Protein AF-A0A2S6U1Q0-F1 (afdb_monomer_lite)

Foldseek 3Di:
DVVVVVCVVVPQDDDLVSNVVVVVVVVVVPDPDDDDQAADPVRDPDHDVVVCVSPVD

Sequence (57 aa):
QGSERFLDAMVAWGDEASIRTRIDAHYAAGADHVCLQPFDPTGGPLPDWKAIEAFAG

pLDDT: mean 89.09, std 9.61, range [56.84, 98.12]

Structure (mmCIF, N/CA/C/O backbone):
data_AF-A0A2S6U1Q0-F1
#
_entry.id   AF-A0A2S6U1Q0-F1
#
loop_
_atom_site.group_PDB
_atom_site.id
_atom_site.type_symbol
_atom_site.label_atom_id
_atom_site.label_alt_id
_atom_site.label_comp_id
_atom_site.label_asym_id
_atom_site.label_entity_id
_atom_site.label_seq_id
_atom_site.pdbx_PDB_ins_code
_atom_site.Cartn_x
_atom_site.Cartn_y
_atom_site.Cartn_z
_atom_site.occupancy
_atom_site.B_iso_or_equiv
_atom_site.auth_seq_id
_atom_site.auth_comp_id
_atom_site.auth_asym_id
_atom_site.auth_atom_id
_atom_site.pdbx_PDB_model_num
ATOM 1 N N . GLN A 1 1 ? 19.861 12.048 -2.879 1.00 56.84 1 GLN A N 1
ATOM 2 C CA . GLN A 1 1 ? 19.464 12.082 -1.453 1.00 56.84 1 GLN A CA 1
ATOM 3 C C . GLN A 1 1 ? 18.092 12.721 -1.211 1.00 56.84 1 GLN A C 1
ATOM 5 O O . GLN A 1 1 ? 17.414 12.304 -0.289 1.00 56.84 1 GLN A O 1
ATOM 10 N N . GLY A 1 2 ? 17.633 13.694 -2.016 1.00 60.88 2 GLY A N 1
ATOM 11 C CA . GLY A 1 2 ? 16.258 14.215 -1.893 1.00 60.88 2 GLY A CA 1
ATOM 12 C C . GLY A 1 2 ? 15.171 13.314 -2.498 1.00 60.88 2 GLY A C 1
ATOM 13 O O . GLY A 1 2 ? 14.065 13.274 -1.970 1.00 60.88 2 GLY A O 1
ATOM 14 N N . SER A 1 3 ? 15.481 12.577 -3.576 1.00 70.19 3 SER A N 1
ATOM 15 C CA . SER A 1 3 ? 14.481 11.762 -4.280 1.00 70.19 3 SER A CA 1
ATOM 16 C C . SER A 1 3 ? 14.078 10.506 -3.518 1.00 70.19 3 SER A C 1
ATOM 18 O O . SER A 1 3 ? 12.915 10.160 -3.567 1.00 70.19 3 SER A O 1
ATOM 20 N N . GLU A 1 4 ? 14.978 9.852 -2.784 1.00 68.88 4 GLU A N 1
ATOM 21 C CA . GLU A 1 4 ? 14.658 8.606 -2.065 1.00 68.88 4 GLU A CA 1
ATOM 22 C C . GLU A 1 4 ? 13.633 8.850 -0.957 1.00 68.88 4 GLU A C 1
ATOM 24 O O . GLU A 1 4 ? 12.556 8.276 -0.994 1.00 68.88 4 GLU A O 1
ATOM 29 N N . ARG A 1 5 ? 13.881 9.818 -0.064 1.00 68.81 5 ARG A N 1
ATOM 30 C CA . ARG A 1 5 ? 12.914 10.183 0.986 1.00 68.81 5 ARG A CA 1
ATOM 31 C C . ARG A 1 5 ? 11.579 10.674 0.416 1.00 68.81 5 ARG A C 1
ATOM 33 O O . ARG A 1 5 ? 10.534 10.492 1.029 1.00 68.81 5 ARG A O 1
ATOM 40 N N . PHE A 1 6 ? 11.619 11.354 -0.728 1.00 73.56 6 PHE A N 1
ATOM 41 C CA . PHE A 1 6 ? 10.413 11.799 -1.423 1.00 73.56 6 PHE A CA 1
ATOM 42 C C . PHE A 1 6 ? 9.636 10.614 -2.012 1.00 73.56 6 PHE A C 1
ATOM 44 O O . P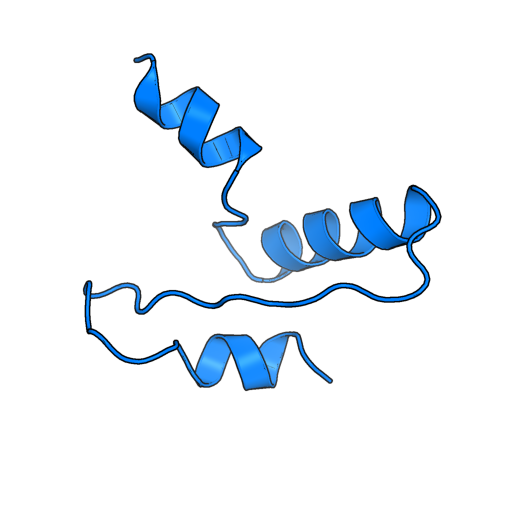HE A 1 6 ? 8.422 10.546 -1.855 1.00 73.56 6 PHE A O 1
ATOM 51 N N . LEU A 1 7 ? 10.331 9.658 -2.626 1.00 74.94 7 LEU A N 1
ATOM 52 C CA . LEU A 1 7 ? 9.739 8.432 -3.152 1.00 74.94 7 LEU A CA 1
ATOM 53 C C . LEU A 1 7 ? 9.184 7.553 -2.027 1.00 74.94 7 LEU A C 1
ATOM 55 O O . LEU A 1 7 ? 8.066 7.080 -2.159 1.00 74.94 7 LEU A O 1
ATOM 59 N N . ASP A 1 8 ? 9.875 7.433 -0.893 1.00 76.69 8 ASP A N 1
ATOM 60 C CA . ASP A 1 8 ? 9.393 6.698 0.287 1.00 76.69 8 ASP A CA 1
ATOM 61 C C . ASP A 1 8 ? 8.092 7.262 0.864 1.00 76.69 8 ASP A C 1
ATOM 63 O O . ASP A 1 8 ? 7.296 6.522 1.448 1.00 76.69 8 ASP A O 1
ATOM 67 N N . ALA A 1 9 ? 7.898 8.577 0.725 1.00 78.31 9 ALA A N 1
ATOM 68 C CA . ALA A 1 9 ? 6.704 9.273 1.183 1.00 78.31 9 ALA A CA 1
ATOM 69 C C . ALA A 1 9 ? 5.540 9.181 0.186 1.00 78.31 9 ALA A C 1
ATOM 71 O O . ALA A 1 9 ? 4.391 9.321 0.596 1.00 78.31 9 ALA A O 1
ATOM 72 N N . MET A 1 10 ? 5.821 8.980 -1.105 1.00 82.50 10 MET A N 1
ATOM 73 C CA . MET A 1 10 ? 4.795 8.989 -2.155 1.00 82.50 10 MET A CA 1
ATOM 74 C C . MET A 1 10 ? 4.443 7.610 -2.706 1.00 82.50 10 MET A C 1
ATOM 76 O O . MET A 1 10 ? 3.334 7.425 -3.199 1.00 82.50 10 MET A O 1
ATOM 80 N N . VAL A 1 11 ? 5.368 6.654 -2.666 1.00 86.81 11 VAL A N 1
ATOM 81 C CA . VAL A 1 11 ? 5.214 5.334 -3.276 1.00 86.81 11 VAL A CA 1
ATOM 82 C C . VAL A 1 11 ? 5.342 4.272 -2.193 1.00 86.81 11 VAL A C 1
ATOM 84 O O . VAL A 1 11 ? 6.315 4.236 -1.442 1.00 86.81 11 VAL A O 1
ATOM 87 N N . ALA A 1 12 ? 4.361 3.377 -2.117 1.00 91.69 12 ALA A N 1
ATOM 88 C CA . ALA A 1 12 ? 4.481 2.159 -1.331 1.00 91.69 12 ALA A CA 1
ATOM 89 C C . ALA A 1 12 ? 5.297 1.130 -2.127 1.00 91.69 12 ALA A C 1
ATOM 91 O O . ALA A 1 12 ? 4.892 0.716 -3.209 1.00 91.69 12 ALA A O 1
ATOM 92 N N . TRP A 1 13 ? 6.450 0.727 -1.596 1.00 90.19 13 TRP A N 1
ATOM 93 C CA . TRP A 1 13 ? 7.357 -0.240 -2.216 1.00 90.19 13 TRP A CA 1
ATOM 94 C C . TRP A 1 13 ? 8.030 -1.102 -1.142 1.00 90.19 13 TRP A C 1
ATOM 96 O O . TRP A 1 13 ? 8.068 -0.723 0.034 1.00 90.19 13 TRP A O 1
ATOM 106 N N . GLY A 1 14 ? 8.523 -2.274 -1.545 1.00 89.44 14 GLY A N 1
ATOM 107 C CA . GLY A 1 14 ? 9.064 -3.300 -0.654 1.00 89.44 14 GLY A CA 1
ATOM 108 C C . GLY A 1 14 ? 8.349 -4.636 -0.837 1.00 89.44 14 GLY A C 1
ATOM 109 O O . GLY A 1 14 ? 7.791 -4.910 -1.899 1.00 89.44 14 GLY A O 1
ATOM 110 N N . ASP A 1 15 ? 8.382 -5.469 0.197 1.00 92.94 15 ASP A N 1
ATOM 111 C CA . ASP A 1 15 ? 7.610 -6.709 0.225 1.00 92.94 15 ASP A CA 1
ATOM 112 C C . ASP A 1 15 ? 6.104 -6.454 0.422 1.00 92.94 15 ASP A C 1
ATOM 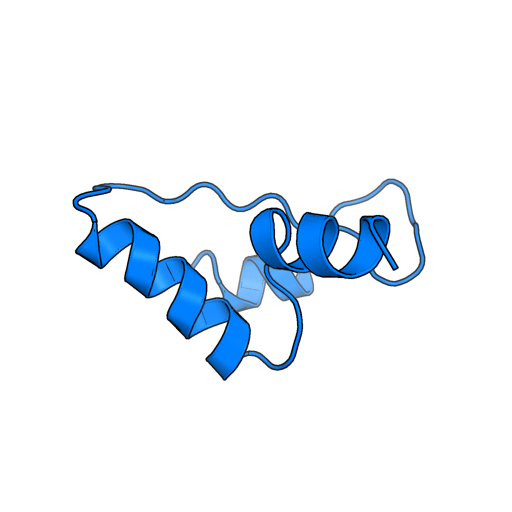114 O O . ASP A 1 15 ? 5.651 -5.341 0.709 1.00 92.94 15 ASP A O 1
ATOM 118 N N . GLU A 1 16 ? 5.311 -7.513 0.266 1.00 93.94 16 GLU A N 1
ATOM 119 C CA . GLU A 1 16 ? 3.855 -7.431 0.369 1.00 93.94 16 GLU A CA 1
ATOM 120 C C . GLU A 1 16 ? 3.390 -6.911 1.736 1.00 93.94 16 GLU A C 1
ATOM 122 O O . GLU A 1 16 ? 2.474 -6.091 1.811 1.00 93.94 16 GLU A O 1
ATOM 127 N N . ALA A 1 17 ? 4.049 -7.332 2.819 1.00 95.12 17 ALA A N 1
ATOM 128 C CA . ALA A 1 17 ? 3.713 -6.904 4.174 1.00 95.12 17 ALA A CA 1
ATOM 129 C C . ALA A 1 17 ? 3.943 -5.396 4.371 1.00 95.12 17 ALA A C 1
ATOM 131 O O . ALA A 1 17 ? 3.120 -4.708 4.982 1.00 95.12 17 ALA A O 1
ATOM 132 N N . SER A 1 18 ? 5.028 -4.863 3.809 1.00 93.94 18 SER A N 1
ATOM 133 C CA . SER A 1 18 ? 5.364 -3.438 3.852 1.00 93.94 18 SER A CA 1
ATOM 134 C C . SER A 1 18 ? 4.365 -2.589 3.069 1.00 93.94 18 SER A C 1
ATOM 136 O O . SER A 1 18 ? 4.035 -1.474 3.483 1.00 93.94 18 SER A O 1
ATOM 138 N N . ILE A 1 19 ? 3.870 -3.102 1.940 1.00 94.38 19 ILE A N 1
ATOM 139 C CA . ILE A 1 19 ? 2.845 -2.432 1.135 1.00 94.38 19 ILE A CA 1
ATOM 140 C C . ILE A 1 19 ? 1.494 -2.482 1.859 1.00 94.38 19 ILE A C 1
ATOM 142 O O . ILE A 1 19 ? 0.854 -1.442 2.018 1.00 94.38 19 ILE A O 1
ATOM 146 N N . ARG A 1 20 ? 1.101 -3.645 2.394 1.00 95.44 20 ARG A N 1
ATOM 147 C CA . ARG A 1 20 ? -0.150 -3.821 3.151 1.00 95.44 20 ARG A CA 1
ATOM 148 C C . ARG A 1 20 ? -0.208 -2.918 4.380 1.00 95.44 20 ARG A C 1
ATOM 150 O O . ARG A 1 20 ? -1.193 -2.220 4.565 1.00 95.44 20 ARG A O 1
ATOM 157 N 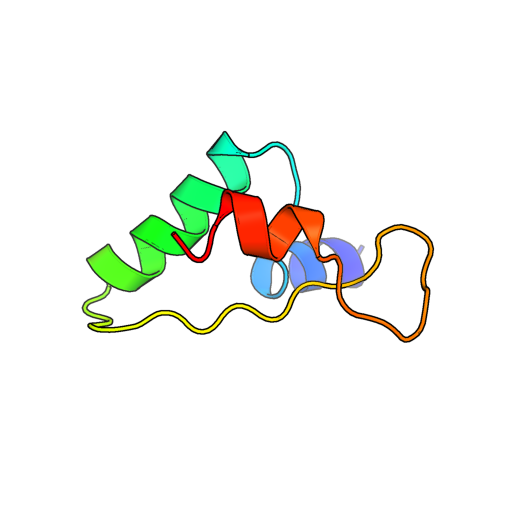N . THR A 1 21 ? 0.891 -2.808 5.125 1.00 95.44 21 THR A N 1
ATOM 158 C CA . THR A 1 21 ? 0.999 -1.885 6.270 1.00 95.44 21 THR A CA 1
ATOM 159 C C . THR A 1 21 ? 0.708 -0.432 5.874 1.00 95.44 21 THR A C 1
ATOM 161 O O . THR A 1 21 ? 0.062 0.299 6.622 1.00 95.44 21 THR A O 1
ATOM 164 N N . ARG A 1 22 ? 1.162 0.012 4.693 1.00 94.25 22 ARG A N 1
ATOM 165 C CA . ARG A 1 22 ? 0.875 1.371 4.203 1.00 94.25 22 ARG A CA 1
ATOM 166 C C . ARG A 1 22 ? -0.584 1.537 3.781 1.00 94.25 22 ARG A C 1
ATOM 168 O O . ARG A 1 22 ? -1.167 2.577 4.066 1.00 94.25 22 ARG A O 1
ATOM 175 N N . ILE A 1 23 ? -1.174 0.525 3.147 1.00 94.88 23 ILE A N 1
ATOM 176 C CA . ILE A 1 23 ? -2.607 0.510 2.815 1.00 94.88 23 ILE A CA 1
ATOM 177 C C . ILE A 1 23 ? -3.443 0.599 4.102 1.00 94.88 23 ILE A C 1
ATOM 179 O O . ILE A 1 23 ? -4.296 1.477 4.222 1.00 94.88 23 ILE A O 1
ATOM 183 N N . ASP A 1 24 ? -3.137 -0.232 5.099 1.00 95.69 24 ASP A N 1
ATOM 184 C CA . ASP A 1 24 ? -3.814 -0.248 6.399 1.00 95.69 24 ASP A CA 1
ATOM 185 C C . ASP A 1 24 ? -3.671 1.086 7.138 1.00 95.69 24 ASP A C 1
ATOM 187 O O . ASP A 1 24 ? -4.608 1.532 7.796 1.00 95.69 24 ASP A O 1
ATOM 191 N N . ALA A 1 25 ? -2.534 1.774 6.996 1.00 95.69 25 ALA A N 1
ATOM 192 C CA . ALA A 1 25 ? -2.341 3.100 7.575 1.00 95.69 25 ALA A CA 1
ATOM 193 C C . ALA A 1 25 ? -3.320 4.145 7.008 1.00 95.69 25 ALA A C 1
ATOM 195 O O . ALA A 1 25 ? -3.748 5.032 7.746 1.00 95.69 25 ALA A O 1
ATOM 196 N N . HIS A 1 26 ? -3.720 4.039 5.735 1.00 95.25 26 HIS A N 1
ATOM 197 C CA . HIS A 1 26 ? -4.753 4.912 5.169 1.00 95.25 26 HIS A CA 1
ATOM 198 C C . HIS A 1 26 ? -6.130 4.624 5.773 1.00 95.25 26 HIS A C 1
ATOM 200 O O . HIS A 1 26 ? -6.829 5.560 6.164 1.00 95.25 26 HIS A O 1
ATOM 206 N N . TYR A 1 27 ? -6.493 3.348 5.915 1.00 96.88 27 TYR A N 1
ATOM 207 C CA . TYR A 1 27 ? -7.735 2.954 6.587 1.00 96.88 27 TYR A CA 1
ATOM 208 C C . TYR A 1 27 ? -7.742 3.392 8.058 1.00 96.88 27 TYR A C 1
ATOM 210 O O . TYR A 1 27 ? -8.711 3.980 8.532 1.00 96.88 27 TYR A O 1
ATOM 218 N N . ALA A 1 28 ? -6.629 3.209 8.773 1.00 97.94 28 ALA A N 1
ATOM 219 C CA . ALA A 1 28 ? -6.469 3.663 10.154 1.00 97.94 28 ALA A CA 1
ATOM 220 C C . ALA A 1 28 ? -6.551 5.194 10.292 1.00 97.94 28 ALA A C 1
ATOM 222 O O . ALA A 1 28 ? -6.990 5.696 11.327 1.00 97.94 28 ALA A O 1
ATOM 223 N N . ALA A 1 29 ? -6.171 5.941 9.251 1.00 97.38 29 ALA A N 1
ATOM 224 C CA . ALA A 1 29 ? -6.346 7.391 9.176 1.00 97.38 29 ALA A CA 1
ATOM 225 C C . ALA A 1 29 ? -7.794 7.822 8.859 1.00 97.38 29 ALA A C 1
ATOM 227 O O . ALA A 1 29 ? -8.069 9.021 8.796 1.00 97.38 29 ALA A O 1
ATOM 228 N N . GLY A 1 30 ? -8.717 6.869 8.689 1.00 98.12 30 GLY A N 1
ATOM 229 C CA . GLY A 1 30 ? -10.141 7.111 8.465 1.00 98.12 30 GLY A CA 1
ATOM 230 C C . GLY A 1 30 ? -10.567 7.088 7.000 1.00 98.12 30 GLY A C 1
ATOM 231 O O . GLY A 1 30 ? -11.653 7.567 6.691 1.00 98.12 30 GLY A O 1
ATOM 232 N N . ALA A 1 31 ? -9.735 6.577 6.086 1.00 97.88 31 ALA A N 1
ATOM 233 C CA . ALA A 1 31 ? -10.189 6.333 4.722 1.00 97.88 31 ALA A CA 1
ATOM 234 C C . ALA A 1 31 ? -11.207 5.184 4.714 1.00 97.88 31 ALA A C 1
ATOM 236 O O . ALA A 1 31 ? -10.927 4.120 5.251 1.00 97.88 31 ALA A O 1
ATOM 237 N N . ASP A 1 32 ? -12.350 5.367 4.056 1.00 96.81 32 ASP A N 1
ATOM 238 C CA . ASP A 1 32 ? -13.303 4.272 3.812 1.00 96.81 32 ASP A CA 1
ATOM 239 C C . ASP A 1 32 ? -12.917 3.445 2.571 1.00 96.81 32 ASP A C 1
ATOM 241 O O . ASP A 1 32 ? -13.340 2.302 2.406 1.00 96.81 32 ASP A O 1
ATOM 245 N N . HIS A 1 33 ? -12.087 4.022 1.694 1.00 95.12 33 HIS A N 1
ATOM 246 C CA . HIS A 1 33 ? -11.593 3.408 0.466 1.00 95.12 33 HIS A CA 1
ATOM 247 C C . HIS A 1 33 ? -10.163 3.861 0.162 1.00 95.12 33 HIS A C 1
ATOM 249 O O . HIS A 1 33 ? -9.826 5.036 0.323 1.00 95.12 33 HIS A O 1
ATOM 255 N N . VAL A 1 34 ? -9.348 2.945 -0.363 1.00 94.25 34 VAL A N 1
ATOM 256 C CA . VAL A 1 34 ? -7.989 3.229 -0.842 1.00 94.25 34 VAL A CA 1
ATOM 257 C C . VAL A 1 34 ? -7.887 2.850 -2.319 1.00 94.25 34 VAL A C 1
ATOM 259 O O . VAL A 1 34 ? -8.052 1.689 -2.684 1.00 94.25 34 VAL A O 1
ATOM 262 N N . CYS A 1 35 ? -7.608 3.831 -3.180 1.00 94.38 35 CYS A N 1
ATOM 263 C CA . CYS A 1 35 ? -7.344 3.588 -4.598 1.00 94.38 35 CYS A CA 1
ATOM 264 C C . CYS A 1 35 ? -5.891 3.148 -4.803 1.00 94.38 35 CYS A C 1
ATOM 266 O O . CYS A 1 35 ? -4.969 3.796 -4.309 1.00 94.38 35 CYS A O 1
ATOM 268 N N . LEU A 1 36 ? -5.686 2.092 -5.588 1.00 93.12 36 LEU A N 1
ATOM 269 C CA . LEU A 1 36 ? -4.358 1.582 -5.919 1.00 93.12 36 LEU A CA 1
ATOM 270 C C . LEU A 1 36 ? -3.971 1.983 -7.345 1.00 93.12 36 LEU A C 1
ATOM 272 O O . LEU A 1 36 ? -4.686 1.681 -8.298 1.00 93.12 36 LEU A O 1
ATOM 2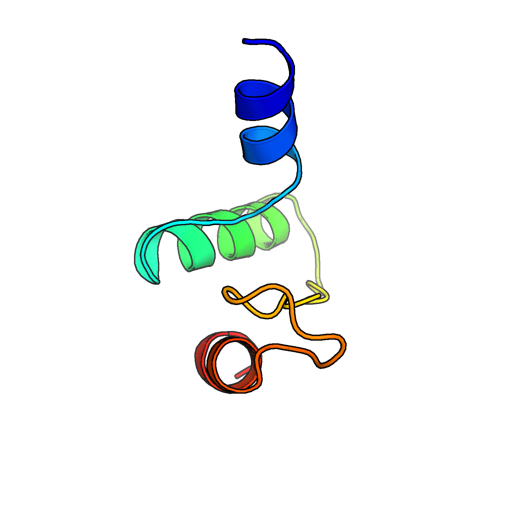76 N N . GLN A 1 37 ? -2.815 2.634 -7.486 1.00 93.56 37 GLN A N 1
ATOM 277 C CA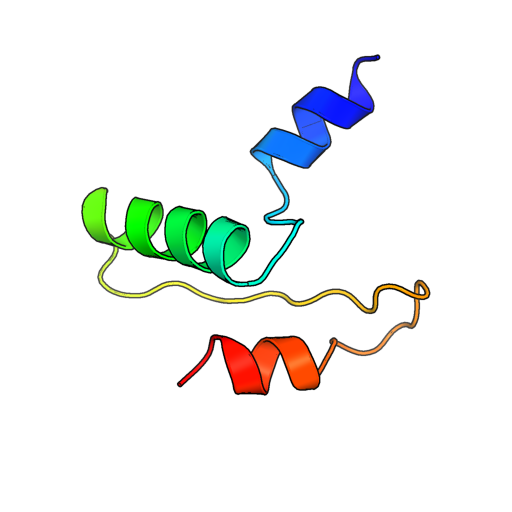 . GLN A 1 37 ? -2.173 2.908 -8.771 1.00 93.56 37 GLN A CA 1
ATOM 278 C C . GLN A 1 37 ? -0.868 2.102 -8.858 1.00 93.56 37 GLN A C 1
ATOM 280 O O . GLN A 1 37 ? 0.181 2.584 -8.428 1.00 93.56 37 GLN A O 1
ATOM 285 N N . PRO A 1 38 ? -0.910 0.865 -9.368 1.00 93.69 38 PRO A N 1
ATO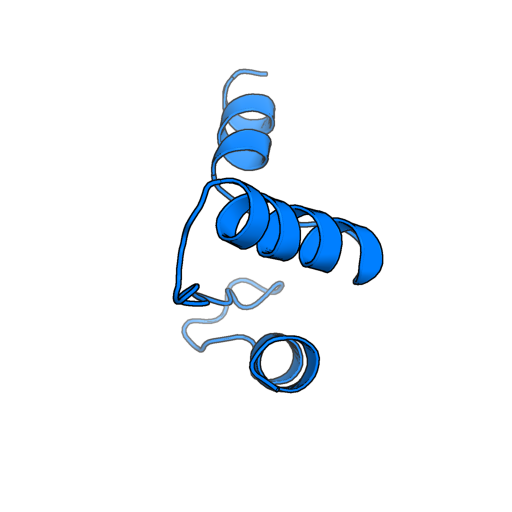M 286 C CA . PRO A 1 38 ? 0.288 0.051 -9.522 1.00 93.69 38 PRO A CA 1
ATOM 287 C C . PRO A 1 38 ? 1.130 0.526 -10.711 1.00 93.69 38 PRO A C 1
ATOM 289 O O . PRO A 1 38 ? 0.605 0.854 -11.778 1.00 93.69 38 PRO A O 1
ATOM 292 N N . PHE A 1 39 ? 2.448 0.507 -10.535 1.00 92.06 39 PHE A N 1
ATOM 293 C CA . PHE A 1 39 ? 3.420 0.790 -11.587 1.00 92.06 39 PHE A CA 1
ATOM 294 C C . PHE A 1 39 ? 4.131 -0.494 -11.997 1.00 92.06 39 PHE A C 1
ATOM 296 O O . PHE A 1 39 ? 4.476 -1.307 -11.142 1.00 92.06 39 PHE A O 1
ATOM 303 N N . ASP A 1 40 ? 4.382 -0.656 -13.294 1.00 91.19 40 ASP A N 1
ATOM 304 C CA . ASP A 1 40 ? 5.209 -1.746 -13.799 1.00 91.19 40 ASP A CA 1
ATOM 305 C C . ASP A 1 40 ? 6.656 -1.596 -13.275 1.00 91.19 40 ASP A C 1
ATOM 307 O O . ASP A 1 40 ? 7.301 -0.572 -13.537 1.00 91.19 40 ASP A O 1
ATOM 311 N N . PRO A 1 41 ? 7.205 -2.596 -12.557 1.00 85.81 41 PRO A N 1
ATOM 312 C CA . PRO A 1 41 ? 8.539 -2.508 -11.958 1.00 85.81 41 PRO A CA 1
ATOM 313 C C . PRO A 1 41 ? 9.675 -2.484 -12.994 1.00 85.81 41 PRO A C 1
ATOM 315 O O . PRO A 1 41 ? 10.811 -2.153 -12.661 1.00 85.81 41 PRO A O 1
ATOM 318 N N . THR A 1 42 ? 9.387 -2.827 -14.250 1.00 89.56 42 THR A N 1
ATOM 319 C CA . THR A 1 42 ? 10.308 -2.747 -15.393 1.00 89.56 42 THR A CA 1
ATOM 320 C C . THR A 1 42 ? 10.186 -1.426 -16.161 1.00 89.56 42 THR A C 1
ATOM 322 O O . THR A 1 42 ? 10.952 -1.188 -17.095 1.00 89.56 42 THR A O 1
ATOM 325 N N . GLY A 1 43 ? 9.267 -0.539 -15.756 1.00 89.69 43 GLY A N 1
ATOM 326 C CA . GLY A 1 43 ? 9.037 0.764 -16.384 1.00 89.69 43 GLY A CA 1
ATOM 327 C C . GLY A 1 43 ? 8.108 0.715 -17.599 1.00 89.69 43 GLY A C 1
ATOM 328 O O . GLY A 1 43 ? 8.110 1.639 -18.415 1.00 89.69 43 GLY A O 1
ATOM 329 N N . GLY A 1 44 ? 7.334 -0.364 -17.742 1.00 92.75 44 GLY A N 1
ATOM 330 C CA . GLY A 1 44 ? 6.322 -0.509 -18.784 1.00 92.75 44 GLY A CA 1
ATOM 331 C C . GLY A 1 44 ? 5.161 0.497 -18.663 1.00 92.75 44 GLY A C 1
ATOM 332 O O . GLY A 1 44 ? 4.911 1.051 -17.593 1.00 92.75 44 GLY A O 1
ATOM 333 N N . PRO A 1 45 ? 4.413 0.740 -19.756 1.00 92.75 45 PRO A N 1
ATOM 334 C CA . PRO A 1 45 ? 3.299 1.694 -19.772 1.00 92.75 45 PRO A CA 1
ATOM 335 C C . PRO A 1 45 ? 1.996 1.135 -19.178 1.00 92.75 45 PRO A C 1
ATOM 337 O O . PRO A 1 45 ? 1.000 1.852 -19.101 1.00 92.75 45 PRO A O 1
ATOM 340 N N . LEU A 1 46 ? 1.971 -0.152 -18.829 1.00 94.56 46 LEU A N 1
ATOM 341 C CA . LEU A 1 46 ? 0.801 -0.839 -18.292 1.00 94.56 46 LEU A CA 1
ATOM 342 C C . LEU A 1 46 ? 0.896 -0.930 -16.762 1.00 94.56 46 LEU A C 1
ATOM 344 O O . LEU A 1 46 ? 1.996 -0.886 -16.220 1.00 94.56 46 LEU A O 1
ATOM 348 N N . PRO A 1 47 ? -0.231 -1.049 -16.047 1.00 93.44 47 PRO A N 1
ATOM 349 C CA . PRO A 1 47 ? -0.204 -1.316 -14.613 1.00 93.44 47 PRO A CA 1
ATOM 350 C C . PRO A 1 47 ? 0.366 -2.708 -14.313 1.00 93.44 47 PRO A C 1
ATOM 352 O O . PRO A 1 47 ? 0.184 -3.647 -15.093 1.00 93.44 47 PRO A O 1
ATOM 355 N N . ASP A 1 48 ? 0.987 -2.865 -13.142 1.00 93.44 48 ASP A N 1
ATOM 356 C CA . ASP A 1 48 ? 1.323 -4.193 -12.627 1.00 93.44 48 ASP A CA 1
ATOM 357 C C . ASP A 1 48 ? 0.046 -4.914 -12.171 1.00 93.44 48 ASP A C 1
ATOM 359 O O . ASP A 1 48 ? -0.494 -4.664 -11.090 1.00 93.44 48 ASP A O 1
ATOM 363 N N . TRP A 1 49 ? -0.440 -5.828 -13.011 1.00 92.00 49 TRP A N 1
ATOM 364 C CA . TRP A 1 49 ? -1.631 -6.622 -12.722 1.00 92.00 49 TRP A CA 1
ATOM 365 C C . TRP A 1 49 ? -1.465 -7.542 -11.511 1.00 92.00 49 TRP A C 1
ATOM 367 O O . TRP A 1 49 ? -2.441 -7.761 -10.797 1.00 92.00 49 TRP A O 1
ATOM 377 N N . LYS A 1 50 ? -0.247 -8.019 -11.215 1.00 92.12 50 LYS A N 1
ATOM 378 C CA . LYS A 1 50 ? -0.005 -8.852 -10.027 1.00 92.12 50 LYS A CA 1
ATOM 379 C C . LYS A 1 50 ? -0.199 -8.047 -8.750 1.00 92.12 50 LYS A C 1
ATOM 381 O O . LYS A 1 50 ? -0.729 -8.565 -7.774 1.00 92.12 50 LYS A O 1
ATOM 386 N N . ALA A 1 51 ? 0.199 -6.775 -8.762 1.00 92.56 51 ALA A N 1
ATOM 387 C CA . ALA A 1 51 ? -0.040 -5.879 -7.640 1.00 92.56 51 ALA A CA 1
ATOM 388 C C . ALA A 1 51 ? -1.544 -5.628 -7.434 1.00 92.56 51 ALA A C 1
ATOM 390 O O . ALA A 1 51 ? -2.005 -5.604 -6.296 1.00 92.56 51 ALA A O 1
ATOM 391 N N . ILE A 1 52 ? -2.332 -5.505 -8.510 1.00 92.19 52 ILE A N 1
ATOM 392 C CA . ILE A 1 52 ? -3.797 -5.410 -8.379 1.00 92.19 52 ILE A CA 1
ATOM 393 C C . ILE A 1 52 ? -4.361 -6.677 -7.742 1.00 92.19 52 ILE A C 1
ATOM 395 O O . ILE A 1 52 ? -5.095 -6.579 -6.765 1.00 92.19 52 ILE A O 1
ATOM 399 N N . GLU A 1 53 ? -3.997 -7.855 -8.247 1.00 93.62 53 GLU A N 1
ATOM 400 C CA . GLU A 1 53 ? -4.468 -9.131 -7.695 1.00 93.62 53 GLU A CA 1
ATOM 401 C C . GLU A 1 53 ? -4.095 -9.309 -6.214 1.00 93.62 53 GLU A C 1
ATOM 403 O O . GLU A 1 53 ? -4.900 -9.820 -5.440 1.00 93.62 53 GLU A O 1
ATOM 408 N N . ALA A 1 54 ? -2.907 -8.860 -5.800 1.00 93.38 54 ALA A N 1
ATOM 409 C CA . ALA A 1 54 ? -2.430 -9.004 -4.424 1.00 93.38 54 ALA A CA 1
ATOM 410 C C . ALA A 1 54 ? -3.104 -8.053 -3.413 1.00 93.38 54 ALA A C 1
ATOM 412 O O . ALA A 1 54 ? -3.187 -8.377 -2.222 1.00 93.38 54 ALA A O 1
ATOM 413 N N . PHE A 1 55 ? -3.550 -6.872 -3.859 1.00 93.06 55 PHE A N 1
ATOM 414 C CA . PHE A 1 55 ? -3.932 -5.778 -2.955 1.00 93.06 55 PHE A CA 1
ATOM 415 C C . PHE A 1 55 ? -5.337 -5.203 -3.163 1.00 93.06 55 PHE A C 1
ATOM 417 O O . PHE A 1 55 ? -5.818 -4.504 -2.275 1.00 93.06 55 PHE A O 1
ATOM 424 N N . ALA A 1 56 ? -5.996 -5.453 -4.297 1.00 86.19 56 ALA A N 1
ATOM 425 C CA . ALA A 1 56 ? -7.344 -4.939 -4.571 1.00 86.19 56 ALA A CA 1
ATOM 426 C C . ALA A 1 56 ? -8.478 -5.873 -4.099 1.00 86.19 56 ALA A C 1
ATOM 428 O O . ALA A 1 56 ? -9.647 -5.554 -4.323 1.00 86.19 56 ALA A O 1
ATOM 429 N N . GLY A 1 57 ? -8.131 -7.024 -3.511 1.00 71.88 57 GLY A N 1
ATOM 430 C CA . GLY A 1 57 ? -9.058 -8.042 -3.000 1.00 71.88 57 GLY A CA 1
ATOM 431 C C . GLY A 1 57 ? -9.399 -7.884 -1.527 1.00 71.88 57 GLY A C 1
ATOM 432 O O . GLY A 1 57 ? -8.493 -7.509 -0.749 1.00 71.88 57 GLY A O 1
#

Secondary structure (DSSP, 8-state):
-HHHHHHHHH---SSHHHHHHHHHHHHHTT-S--------TT--SS--HHHHHHH--

Radius of gyration: 12.19 Å; chains: 1; bounding box: 33×23×30 Å